Protein AF-A0A251SNS6-F1 (afdb_monomer)

Secondary structure (DSSP, 8-state):
-EE-TTS-EEEE-TTS-EEEEGGGS--SEE-BT-EEETT--EEEESSSS--SEEEEEEEE-SSEEEEEE--SS-EEEEEEE--------S--EEEEETTEEEEESS--STTSPPSEEEE--TTSTTT---EEEEEEE-TTS-EEEEEEEP-SSS--------

Structure (mmCIF, N/CA/C/O backbone):
data_AF-A0A251SNS6-F1
#
_entry.id   AF-A0A251SNS6-F1
#
loop_
_atom_site.group_PDB
_atom_site.id
_atom_site.type_symbol
_atom_site.label_atom_id
_atom_site.label_alt_id
_atom_site.label_comp_id
_atom_site.label_asym_id
_atom_site.label_entity_id
_atom_site.label_seq_id
_atom_site.pdbx_PDB_ins_code
_atom_site.Cartn_x
_atom_site.Cartn_y
_atom_site.Cartn_z
_atom_site.occupancy
_atom_site.B_iso_or_equiv
_atom_site.auth_seq_id
_atom_site.auth_comp_id
_atom_site.auth_asym_id
_atom_site.auth_atom_id
_atom_site.pdbx_PDB_model_num
ATOM 1 N N . MET A 1 1 ? 5.240 -25.430 4.002 1.00 84.56 1 MET A N 1
ATOM 2 C CA . MET A 1 1 ? 4.860 -24.124 4.595 1.00 84.56 1 MET A CA 1
ATOM 3 C C . MET A 1 1 ? 6.127 -23.315 4.830 1.00 84.56 1 MET A C 1
ATOM 5 O O . MET A 1 1 ? 7.095 -23.892 5.309 1.00 84.56 1 MET A O 1
ATOM 9 N N . ASN A 1 2 ? 6.141 -22.031 4.470 1.00 89.88 2 ASN A N 1
ATOM 10 C CA . ASN A 1 2 ? 7.297 -21.140 4.594 1.00 89.88 2 ASN A CA 1
ATOM 11 C C . ASN A 1 2 ? 6.855 -19.749 5.073 1.00 89.88 2 ASN A C 1
ATOM 13 O O . ASN A 1 2 ? 5.868 -19.226 4.562 1.00 89.88 2 ASN A O 1
ATOM 17 N N . LEU A 1 3 ? 7.587 -19.146 6.010 1.00 87.00 3 LEU A N 1
ATOM 18 C CA . LEU A 1 3 ? 7.399 -17.753 6.421 1.00 87.00 3 LEU A CA 1
ATOM 19 C C . LEU A 1 3 ? 8.549 -16.925 5.845 1.00 87.00 3 LEU A C 1
ATOM 21 O O . LEU A 1 3 ? 9.710 -17.169 6.170 1.00 87.00 3 LEU A O 1
ATOM 25 N N . THR A 1 4 ? 8.242 -15.965 4.975 1.00 83.62 4 THR A N 1
ATOM 26 C CA . THR A 1 4 ? 9.264 -15.114 4.359 1.00 83.62 4 THR A CA 1
ATOM 27 C C . THR A 1 4 ? 9.819 -14.103 5.363 1.00 83.62 4 THR A C 1
ATOM 29 O O . THR A 1 4 ? 9.157 -13.724 6.329 1.00 83.62 4 THR A O 1
ATOM 32 N N . ASN A 1 5 ? 11.005 -13.562 5.073 1.00 76.31 5 ASN A N 1
ATOM 33 C CA . ASN A 1 5 ? 11.588 -12.456 5.846 1.00 76.31 5 ASN A CA 1
ATOM 34 C C . ASN A 1 5 ? 10.720 -11.179 5.835 1.00 76.31 5 ASN A C 1
ATOM 36 O O . ASN A 1 5 ? 10.940 -10.282 6.641 1.00 76.31 5 ASN A O 1
ATOM 40 N N . THR A 1 6 ? 9.741 -11.095 4.928 1.00 71.56 6 THR A N 1
ATOM 41 C CA . THR A 1 6 ? 8.760 -10.005 4.835 1.00 71.56 6 THR A CA 1
ATOM 42 C C . THR A 1 6 ? 7.460 -10.281 5.598 1.00 71.56 6 THR A C 1
ATOM 44 O O . THR A 1 6 ? 6.560 -9.447 5.585 1.00 71.56 6 THR A O 1
ATOM 47 N N . GLY A 1 7 ? 7.336 -11.436 6.261 1.00 73.06 7 GLY A N 1
ATOM 48 C CA . GLY A 1 7 ? 6.139 -11.814 7.018 1.00 73.06 7 GLY A CA 1
ATOM 49 C C . GLY A 1 7 ? 5.011 -12.422 6.176 1.00 73.06 7 GLY A C 1
ATOM 50 O O . GLY A 1 7 ? 3.911 -12.613 6.691 1.00 73.06 7 GLY A O 1
ATOM 51 N N . ASN A 1 8 ? 5.262 -12.751 4.904 1.00 80.25 8 ASN A N 1
ATOM 52 C CA . ASN A 1 8 ? 4.314 -13.505 4.086 1.00 80.25 8 ASN A CA 1
ATOM 53 C C . ASN A 1 8 ? 4.364 -14.981 4.486 1.00 80.25 8 ASN A C 1
ATOM 55 O O . ASN A 1 8 ? 5.433 -15.599 4.468 1.00 80.25 8 ASN A O 1
ATOM 59 N N . LEU A 1 9 ? 3.214 -15.554 4.826 1.00 86.06 9 LEU A N 1
ATOM 60 C CA . LEU A 1 9 ? 3.095 -16.974 5.109 1.00 86.06 9 LEU A CA 1
ATOM 61 C C . LEU A 1 9 ? 2.607 -17.687 3.853 1.00 86.06 9 LEU A C 1
ATOM 63 O O . LEU A 1 9 ? 1.498 -17.428 3.403 1.00 86.06 9 LEU A O 1
ATOM 67 N N . VAL A 1 10 ? 3.413 -18.603 3.322 1.00 88.75 10 VAL A N 1
ATOM 68 C CA . VAL A 1 10 ? 3.158 -19.301 2.058 1.00 88.75 10 VAL A CA 1
ATOM 69 C C . VAL A 1 10 ? 2.999 -20.801 2.301 1.00 88.75 10 VAL A C 1
ATOM 71 O O . VAL A 1 10 ? 3.844 -21.450 2.933 1.00 88.75 10 VAL A O 1
ATOM 74 N N . LEU A 1 11 ? 1.910 -21.367 1.793 1.00 90.56 11 LEU A N 1
ATOM 75 C CA . LEU A 1 11 ? 1.645 -22.799 1.791 1.00 90.56 11 LEU A CA 1
ATOM 76 C C . LEU A 1 11 ? 1.911 -23.372 0.399 1.00 90.56 11 LEU A C 1
ATOM 78 O O . LEU A 1 11 ? 1.543 -22.772 -0.611 1.00 90.56 11 LEU A O 1
ATOM 82 N N . PHE A 1 12 ? 2.532 -24.549 0.380 1.00 94.44 12 PHE A N 1
ATOM 83 C CA . PHE A 1 12 ? 2.868 -25.268 -0.840 1.00 94.44 12 PHE A CA 1
ATOM 84 C C . PHE A 1 12 ? 2.186 -26.630 -0.842 1.00 94.44 12 PHE A C 1
ATOM 86 O O . PHE A 1 12 ? 1.983 -27.195 0.237 1.00 94.44 12 PHE A O 1
ATOM 93 N N . ASP A 1 13 ? 1.855 -27.133 -2.026 1.00 91.94 13 ASP A N 1
ATOM 94 C CA . ASP A 1 13 ? 1.494 -28.537 -2.218 1.00 91.94 13 ASP A CA 1
ATOM 95 C C . ASP A 1 13 ? 2.735 -29.447 -2.282 1.00 91.94 13 ASP A C 1
ATOM 97 O O . ASP A 1 13 ? 3.880 -28.999 -2.165 1.00 91.94 13 ASP A O 1
ATOM 101 N N . ASP A 1 14 ? 2.499 -30.741 -2.499 1.00 93.56 14 ASP A N 1
ATOM 102 C CA . ASP A 1 14 ? 3.544 -31.765 -2.611 1.00 93.56 14 ASP A CA 1
ATOM 103 C C . ASP A 1 14 ? 4.450 -31.582 -3.849 1.00 93.56 14 ASP A C 1
ATOM 105 O O . ASP A 1 14 ? 5.491 -32.230 -3.959 1.00 93.56 14 ASP A O 1
ATOM 109 N N . GLN A 1 15 ? 4.080 -30.696 -4.781 1.00 95.25 15 GLN A N 1
ATOM 110 C CA . GLN A 1 15 ? 4.834 -30.354 -5.992 1.00 95.25 15 GLN A CA 1
ATOM 111 C C . GLN A 1 15 ? 5.583 -29.016 -5.852 1.00 95.25 15 GLN A C 1
ATOM 113 O O . GLN A 1 15 ? 6.145 -28.516 -6.829 1.00 95.25 15 GLN A O 1
ATOM 118 N N . ASN A 1 16 ? 5.638 -28.447 -4.640 1.00 89.75 16 ASN A N 1
ATOM 119 C CA . ASN A 1 16 ? 6.195 -27.125 -4.337 1.00 89.75 16 ASN A CA 1
ATOM 120 C C . ASN A 1 16 ? 5.483 -25.963 -5.053 1.00 89.75 16 ASN A C 1
ATOM 122 O O . ASN A 1 16 ? 6.080 -24.901 -5.257 1.00 89.75 16 ASN A O 1
ATOM 126 N N . TRP A 1 17 ? 4.214 -26.114 -5.424 1.00 92.06 17 TRP A N 1
ATOM 127 C CA . TRP A 1 17 ? 3.422 -25.018 -5.977 1.00 92.06 17 TRP A CA 1
ATOM 128 C C . TRP A 1 17 ? 2.744 -24.237 -4.862 1.00 92.06 17 TRP A C 1
ATOM 130 O O . TRP A 1 17 ? 2.256 -24.817 -3.895 1.00 92.06 17 TRP A O 1
ATOM 140 N N . VAL A 1 18 ? 2.714 -22.908 -4.990 1.00 89.75 18 VAL A N 1
ATOM 141 C CA . VAL A 1 18 ? 2.021 -22.042 -4.029 1.00 89.75 18 VAL A CA 1
ATOM 142 C C . VAL A 1 18 ? 0.519 -22.274 -4.152 1.00 89.75 18 VAL A C 1
ATOM 144 O O . VAL A 1 18 ? -0.079 -21.931 -5.168 1.00 89.75 18 VAL A O 1
ATOM 147 N N . VAL A 1 19 ? -0.088 -22.826 -3.103 1.00 92.50 19 VAL A N 1
ATOM 148 C CA . VAL A 1 19 ? -1.541 -23.068 -3.037 1.00 92.50 19 VAL A CA 1
ATOM 149 C C . VAL A 1 19 ? -2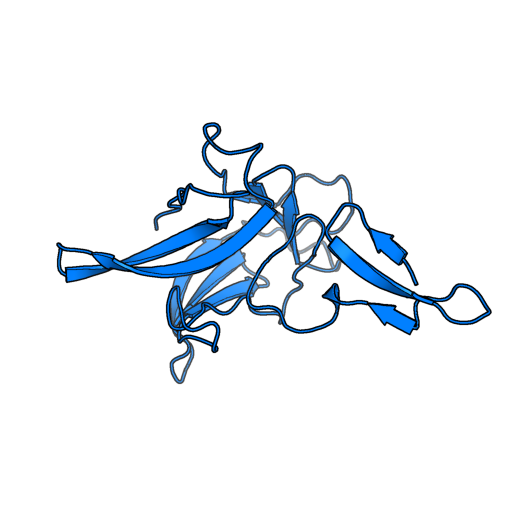.276 -22.023 -2.206 1.00 92.50 19 VAL A C 1
ATOM 151 O O . VAL A 1 19 ? -3.489 -21.871 -2.331 1.00 92.50 19 VAL A O 1
ATOM 154 N N . TRP A 1 20 ? -1.555 -21.302 -1.346 1.00 90.94 20 TRP A N 1
ATOM 155 C CA . TRP A 1 20 ? -2.105 -20.235 -0.519 1.00 90.94 20 TRP A CA 1
ATOM 156 C C . TRP A 1 20 ? -0.984 -19.321 -0.025 1.00 90.94 20 TRP A C 1
ATOM 158 O O . TRP A 1 20 ? 0.105 -19.797 0.305 1.00 90.94 20 TRP A O 1
ATOM 168 N N . GLN A 1 21 ? -1.258 -18.025 0.096 1.00 84.56 21 GLN A N 1
ATOM 169 C CA . GLN A 1 21 ? -0.389 -17.098 0.817 1.00 84.56 21 GLN A CA 1
ATOM 170 C C . GLN A 1 21 ? -1.202 -16.053 1.580 1.00 84.56 21 GLN A C 1
ATOM 172 O O . GLN A 1 21 ? -2.292 -15.666 1.155 1.00 84.56 21 GLN A O 1
ATOM 177 N N . SER A 1 22 ? -0.667 -15.577 2.705 1.00 77.69 22 SER A N 1
ATOM 178 C CA . SER A 1 22 ? -1.369 -14.613 3.559 1.00 77.69 22 SER A CA 1
ATOM 179 C C . SER A 1 22 ? -1.571 -13.257 2.884 1.00 77.69 22 SER A C 1
ATOM 181 O O . SER A 1 22 ? -2.540 -12.567 3.189 1.00 77.69 22 SER A O 1
ATOM 183 N N . PHE A 1 23 ? -0.694 -12.879 1.953 1.00 78.88 23 PHE A N 1
ATOM 184 C CA . PHE A 1 23 ? -0.769 -11.586 1.269 1.00 78.88 23 PHE A CA 1
ATOM 185 C C . PHE A 1 23 ? -1.896 -11.482 0.228 1.00 78.88 23 PHE A C 1
ATOM 187 O O . PHE A 1 23 ? -2.253 -10.357 -0.114 1.00 78.88 23 PHE A O 1
ATOM 194 N N . ASP A 1 24 ? -2.489 -12.602 -0.209 1.00 75.12 24 ASP A N 1
ATOM 195 C CA . ASP A 1 24 ? -3.597 -12.628 -1.186 1.00 75.12 24 ASP A CA 1
ATOM 196 C C . ASP A 1 24 ? -4.971 -12.305 -0.563 1.00 75.12 24 ASP A C 1
ATOM 198 O O . ASP A 1 24 ? -5.990 -12.304 -1.252 1.00 75.12 24 ASP A O 1
ATOM 202 N N . HIS A 1 25 ? -5.020 -12.035 0.745 1.00 68.19 25 HIS A N 1
ATOM 203 C CA . HIS A 1 25 ? -6.249 -11.701 1.468 1.00 68.19 25 HIS A CA 1
ATOM 204 C C . HIS A 1 25 ? -6.288 -10.208 1.818 1.00 68.19 25 HIS A C 1
ATOM 206 O O . HIS A 1 25 ? -5.239 -9.614 2.105 1.00 68.19 25 HIS A O 1
ATOM 212 N N . PRO A 1 26 ? -7.479 -9.573 1.826 1.00 60.16 26 PRO A N 1
ATOM 213 C CA . PRO A 1 26 ? -7.612 -8.161 2.164 1.00 60.16 26 PRO A CA 1
ATOM 214 C C . PRO A 1 26 ? -7.034 -7.910 3.555 1.00 60.16 26 PRO A C 1
ATOM 216 O O . PRO A 1 26 ? -7.366 -8.590 4.523 1.00 60.16 26 PRO A O 1
ATOM 219 N N . THR A 1 27 ? -6.120 -6.950 3.644 1.00 61.72 27 THR A N 1
ATOM 220 C CA . THR A 1 27 ? -5.441 -6.611 4.895 1.00 61.72 27 THR A CA 1
ATOM 221 C C . THR A 1 27 ? -5.548 -5.111 5.096 1.00 61.72 27 THR A C 1
ATOM 223 O O . THR A 1 27 ? -5.318 -4.338 4.169 1.00 61.72 27 THR A O 1
ATOM 226 N N . THR A 1 28 ? -5.871 -4.705 6.318 1.00 64.69 28 THR A N 1
ATOM 227 C CA . THR A 1 28 ? -5.926 -3.307 6.782 1.00 64.69 28 THR A CA 1
ATOM 228 C C . THR A 1 28 ? -4.554 -2.627 6.818 1.00 64.69 28 THR A C 1
ATOM 230 O O . THR A 1 28 ? -4.449 -1.453 7.172 1.00 64.69 28 THR A O 1
ATOM 233 N N . SER A 1 29 ? -3.504 -3.355 6.432 1.00 68.06 29 SER A N 1
ATOM 234 C CA . SER A 1 29 ? -2.115 -2.945 6.565 1.00 68.06 29 SER A CA 1
ATOM 235 C C . SER A 1 29 ? -1.294 -3.289 5.325 1.00 68.06 29 SER A C 1
ATOM 237 O O . SER A 1 29 ? -1.445 -4.362 4.730 1.00 68.06 29 SER A O 1
ATOM 239 N N . LEU A 1 30 ? -0.381 -2.390 4.952 1.00 75.88 30 LEU A N 1
ATOM 240 C CA . LEU A 1 30 ? 0.610 -2.626 3.905 1.00 75.88 30 LEU A CA 1
ATOM 241 C C . LEU A 1 30 ? 1.943 -3.042 4.532 1.00 75.88 30 LEU A C 1
ATOM 243 O O . LEU A 1 30 ? 2.595 -2.247 5.212 1.00 75.88 30 LEU A O 1
ATOM 247 N N . LEU A 1 31 ? 2.347 -4.284 4.274 1.00 77.56 31 LEU A N 1
ATOM 248 C CA . LEU A 1 31 ? 3.618 -4.843 4.731 1.00 77.56 31 LEU A CA 1
ATOM 249 C C . LEU A 1 31 ? 4.714 -4.683 3.661 1.00 77.56 31 LEU A C 1
ATOM 251 O O . LEU A 1 31 ? 4.401 -4.659 2.466 1.00 77.56 31 LEU A O 1
ATOM 255 N N . PRO A 1 32 ? 6.001 -4.610 4.050 1.00 74.50 32 PRO A N 1
ATOM 256 C CA . PRO A 1 32 ? 7.118 -4.612 3.116 1.00 74.50 32 PRO A CA 1
ATOM 257 C C . PRO A 1 32 ? 7.042 -5.786 2.138 1.00 74.50 32 PRO A C 1
ATOM 259 O O . PRO A 1 32 ? 6.810 -6.927 2.529 1.00 74.50 32 PRO A O 1
ATOM 262 N N . GLY A 1 33 ? 7.229 -5.512 0.849 1.00 76.19 33 GLY A N 1
ATOM 263 C CA . GLY A 1 33 ? 7.161 -6.533 -0.202 1.00 76.19 33 GLY A CA 1
ATOM 264 C C . GLY A 1 33 ? 5.749 -7.019 -0.557 1.00 76.19 33 GLY A C 1
ATOM 265 O O . GLY A 1 33 ? 5.612 -7.784 -1.512 1.00 76.19 33 GLY A O 1
ATOM 266 N N . LYS A 1 34 ? 4.698 -6.565 0.143 1.00 81.19 34 LYS A N 1
ATOM 267 C CA . LYS A 1 34 ? 3.320 -6.705 -0.337 1.00 81.19 34 LYS A CA 1
ATOM 268 C C . LYS A 1 34 ? 3.080 -5.674 -1.438 1.00 81.19 34 LYS A C 1
ATOM 270 O O . LYS A 1 34 ? 3.375 -4.494 -1.267 1.00 81.19 34 LYS A O 1
ATOM 275 N N . LYS A 1 35 ? 2.504 -6.120 -2.552 1.00 85.38 35 LYS A N 1
ATOM 276 C CA . LYS A 1 35 ? 1.991 -5.235 -3.601 1.00 85.38 35 LYS A CA 1
ATOM 277 C C . LYS A 1 35 ? 0.486 -5.093 -3.419 1.00 85.38 35 LYS A C 1
ATOM 279 O O . LYS A 1 35 ? -0.184 -6.096 -3.199 1.00 85.38 35 LYS A O 1
ATOM 284 N N . MET A 1 36 ? -0.018 -3.867 -3.502 1.00 85.81 36 MET A N 1
ATOM 285 C CA . MET A 1 36 ? -1.446 -3.589 -3.632 1.00 85.81 36 MET A CA 1
ATOM 286 C C . MET A 1 36 ? -1.727 -3.072 -5.030 1.00 85.81 36 MET A C 1
ATOM 288 O O . MET A 1 36 ? -1.265 -1.992 -5.398 1.00 85.81 36 MET A O 1
ATOM 292 N N . PHE A 1 37 ? -2.451 -3.860 -5.808 1.00 87.31 37 PHE A N 1
ATOM 293 C CA . PHE A 1 37 ? -2.774 -3.588 -7.196 1.00 87.31 37 PHE A CA 1
ATOM 294 C C . PHE A 1 37 ? -4.002 -2.684 -7.332 1.00 87.31 37 PHE A C 1
ATOM 296 O O . PHE A 1 37 ? -4.775 -2.479 -6.396 1.00 87.31 37 PHE A O 1
ATOM 303 N N . ILE A 1 38 ? -4.200 -2.144 -8.534 1.00 86.31 38 ILE A N 1
ATOM 304 C CA . ILE A 1 38 ? -5.432 -1.427 -8.874 1.00 86.31 38 ILE A CA 1
ATOM 305 C C . ILE A 1 38 ? -6.676 -2.274 -8.547 1.00 86.31 38 ILE A C 1
ATOM 307 O O . ILE A 1 38 ? -6.744 -3.457 -8.877 1.00 86.31 38 ILE A O 1
ATOM 311 N N . GLY A 1 39 ? -7.665 -1.652 -7.901 1.00 84.00 39 GLY A N 1
ATOM 312 C CA . GLY A 1 39 ? -8.880 -2.319 -7.417 1.00 84.00 39 GLY A CA 1
ATOM 313 C C . GLY A 1 39 ? -8.792 -2.809 -5.969 1.00 84.00 39 GLY A C 1
ATOM 314 O O . GLY A 1 39 ? -9.831 -3.030 -5.348 1.00 84.00 39 GLY A O 1
ATOM 315 N N . GLU A 1 40 ? -7.589 -2.908 -5.402 1.00 86.62 40 GLU A N 1
ATOM 316 C CA . GLU A 1 40 ? -7.397 -3.166 -3.977 1.00 86.62 40 GLU A CA 1
ATOM 317 C C . GLU A 1 40 ? -7.399 -1.856 -3.181 1.00 86.62 40 GLU A C 1
ATOM 319 O O . GLU A 1 40 ? -6.924 -0.813 -3.641 1.00 86.62 40 GLU A O 1
ATOM 324 N N . LYS A 1 41 ? -7.943 -1.919 -1.963 1.00 84.62 41 LYS A N 1
ATOM 325 C CA . LYS A 1 41 ? -8.056 -0.780 -1.052 1.00 84.62 41 LYS A CA 1
ATOM 326 C C . LYS A 1 41 ? -7.381 -1.099 0.269 1.00 84.62 41 LYS A C 1
ATOM 328 O O . LYS A 1 41 ? -7.748 -2.066 0.935 1.00 84.62 41 LYS A O 1
ATOM 333 N N . LEU A 1 42 ? -6.479 -0.225 0.695 1.00 82.88 42 LEU A N 1
ATOM 334 C CA . LEU A 1 42 ? -6.019 -0.189 2.074 1.00 82.88 42 LEU A CA 1
ATOM 335 C C . LEU A 1 42 ? -7.047 0.581 2.897 1.00 82.88 42 LEU A C 1
ATOM 337 O O . LEU A 1 42 ? -7.086 1.810 2.833 1.00 82.88 42 LEU A O 1
ATOM 341 N N . LYS A 1 43 ? -7.901 -0.127 3.634 1.00 80.94 43 LYS A N 1
ATOM 342 C CA . LYS A 1 43 ? -8.879 0.510 4.519 1.00 80.94 43 LYS A CA 1
ATOM 343 C C . LYS A 1 43 ? -8.259 0.858 5.862 1.00 80.94 43 LYS A C 1
ATOM 345 O O . LYS A 1 43 ? -7.466 0.091 6.404 1.00 80.94 43 LYS A O 1
ATOM 350 N N . SER A 1 44 ? -8.648 2.010 6.398 1.00 72.75 44 SER A N 1
ATOM 351 C CA . SER A 1 44 ? -8.286 2.389 7.759 1.00 72.75 44 SER A CA 1
ATOM 352 C C . SER A 1 44 ? -8.959 1.469 8.772 1.00 72.75 44 SER A C 1
ATOM 354 O O . SER A 1 44 ? -10.006 0.889 8.485 1.00 72.75 44 SER A O 1
ATOM 356 N N . SER A 1 45 ? -8.418 1.404 9.985 1.00 70.81 45 SER A N 1
ATOM 357 C CA . SER A 1 45 ? -9.164 0.879 11.128 1.00 70.81 45 SER A CA 1
ATOM 358 C C . SER A 1 45 ? -10.142 1.934 11.673 1.00 70.81 45 SER A C 1
ATOM 360 O O . SER A 1 45 ? -10.017 3.128 11.367 1.00 70.81 45 SER A O 1
ATOM 362 N N . ILE A 1 46 ? -11.131 1.525 12.476 1.00 68.31 46 ILE A N 1
ATOM 363 C CA . ILE A 1 46 ? -12.013 2.464 13.196 1.00 68.31 46 ILE A CA 1
ATOM 364 C C . ILE A 1 46 ? -11.213 3.242 14.249 1.00 68.31 46 ILE A C 1
ATOM 366 O O . ILE A 1 46 ? -11.430 4.440 14.438 1.00 68.31 46 ILE A O 1
ATOM 370 N N . SER A 1 47 ? -10.298 2.574 14.958 1.00 63.72 47 SER A N 1
ATOM 371 C CA . SER A 1 47 ? -9.441 3.208 15.965 1.00 63.72 47 SER A CA 1
ATOM 372 C C . SER A 1 47 ? -8.146 2.421 16.206 1.00 63.72 47 SER A C 1
ATOM 374 O O . SER A 1 47 ? -7.913 1.373 15.611 1.00 63.72 47 SER A O 1
ATOM 376 N N . LEU A 1 48 ? -7.293 2.915 17.114 1.00 55.84 48 LEU A N 1
ATOM 377 C CA . LEU A 1 48 ? -6.075 2.216 17.557 1.00 55.84 48 LEU A CA 1
ATOM 378 C C . LEU A 1 48 ? -6.339 0.896 18.293 1.00 55.84 48 LEU A C 1
ATOM 380 O O . LEU A 1 48 ? -5.428 0.085 18.422 1.00 55.84 48 LEU A O 1
ATOM 384 N N . THR A 1 49 ? -7.540 0.727 18.837 1.00 62.75 49 THR A N 1
ATOM 385 C CA . THR A 1 49 ? -7.943 -0.447 19.622 1.00 62.75 49 THR A CA 1
ATOM 386 C C . THR A 1 49 ? -9.049 -1.246 18.941 1.00 62.75 49 THR A C 1
ATOM 388 O O . THR A 1 49 ? -9.495 -2.252 19.487 1.00 62.75 49 THR A O 1
ATOM 391 N N . ASN A 1 50 ? -9.512 -0.792 17.774 1.00 67.81 50 ASN A N 1
ATOM 392 C CA . ASN A 1 50 ? -10.557 -1.433 16.997 1.00 67.81 50 ASN A CA 1
ATOM 393 C C . ASN A 1 50 ? -10.113 -1.544 15.536 1.00 67.81 50 ASN A C 1
ATOM 395 O O . ASN A 1 50 ? -10.243 -0.586 14.770 1.00 67.81 50 ASN A O 1
ATOM 399 N N . ASP A 1 51 ? -9.640 -2.738 15.180 1.00 67.75 51 ASP A N 1
ATOM 400 C CA . ASP A 1 51 ? -9.120 -3.093 13.856 1.00 67.75 51 ASP A CA 1
ATOM 401 C C . ASP A 1 51 ? -10.224 -3.390 12.817 1.00 67.75 51 ASP A C 1
ATOM 403 O O . ASP A 1 51 ? -9.934 -3.848 11.714 1.00 67.75 51 ASP A O 1
ATOM 407 N N . GLN A 1 52 ? -11.501 -3.138 13.132 1.00 77.25 52 GLN A N 1
ATOM 408 C CA . GLN A 1 52 ? -12.576 -3.192 12.136 1.00 77.25 52 GLN A CA 1
ATOM 409 C C . GLN A 1 52 ? -12.396 -2.124 11.050 1.00 77.25 52 GLN A C 1
ATOM 411 O O . GLN A 1 52 ? -11.789 -1.079 11.287 1.00 77.25 52 GLN A O 1
ATOM 416 N N . GLU A 1 53 ? -12.973 -2.373 9.870 1.00 79.31 53 GLU A N 1
ATOM 417 C CA . GLU A 1 53 ? -12.903 -1.458 8.728 1.00 79.31 53 GLU A CA 1
ATOM 418 C C . GLU A 1 53 ? -13.519 -0.087 9.047 1.00 79.31 53 GLU A C 1
ATOM 420 O O . GLU A 1 53 ? -14.684 0.032 9.429 1.00 79.31 53 GLU A O 1
ATOM 425 N N . GLY A 1 54 ? -12.722 0.959 8.861 1.00 76.50 54 GLY A N 1
ATOM 426 C CA . GLY A 1 54 ? -13.120 2.351 8.979 1.00 76.50 54 GLY A CA 1
ATOM 427 C C . GLY A 1 54 ? -13.646 2.942 7.669 1.00 76.50 54 GLY A C 1
ATOM 428 O O . GLY A 1 54 ? -13.755 2.286 6.635 1.00 76.50 54 GLY A O 1
ATOM 429 N N . MET A 1 55 ? -13.962 4.236 7.724 1.00 77.19 55 MET A N 1
ATOM 430 C CA . MET A 1 55 ? -14.598 4.985 6.633 1.00 77.19 55 MET A CA 1
ATOM 431 C C . MET A 1 55 ? -13.610 5.548 5.604 1.00 77.19 55 MET A C 1
ATOM 433 O O . MET A 1 55 ? -14.027 6.299 4.729 1.00 77.19 55 MET A O 1
ATOM 437 N N . TYR A 1 56 ? -12.316 5.248 5.711 1.00 78.44 56 TYR A N 1
ATOM 438 C CA . TYR A 1 56 ? -11.292 5.808 4.831 1.00 78.44 56 TYR A CA 1
ATOM 439 C C . TYR A 1 56 ? -10.539 4.705 4.107 1.00 78.44 56 TYR A C 1
ATOM 441 O O . TYR A 1 56 ? -10.320 3.622 4.656 1.00 78.44 56 TYR A O 1
ATOM 449 N N . SER A 1 57 ? -10.107 4.990 2.884 1.00 83.62 57 SER A N 1
ATO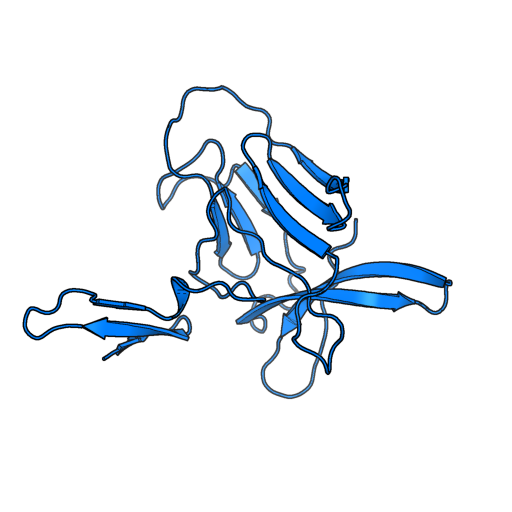M 450 C CA . SER A 1 57 ? -9.291 4.063 2.112 1.00 83.62 57 SER A CA 1
ATOM 451 C C . SER A 1 57 ? -8.225 4.764 1.283 1.00 83.62 57 SER A C 1
ATOM 453 O O . SER A 1 57 ? -8.377 5.919 0.889 1.00 83.62 57 SER A O 1
ATOM 455 N N . LEU A 1 58 ? -7.143 4.041 1.013 1.00 84.12 58 LEU A N 1
ATOM 456 C CA . LEU A 1 58 ? -6.093 4.422 0.078 1.00 84.12 58 LEU A CA 1
ATOM 457 C C . LEU A 1 58 ? -6.043 3.386 -1.049 1.00 84.12 58 LEU A C 1
ATOM 459 O O . LEU A 1 58 ? -5.986 2.184 -0.781 1.00 84.12 58 LEU A O 1
ATOM 463 N N . GLN A 1 59 ? -6.057 3.839 -2.300 1.00 87.00 59 GLN A N 1
ATOM 464 C CA . GLN A 1 59 ? -6.007 2.959 -3.468 1.00 87.00 59 GLN A CA 1
ATOM 465 C C . GLN A 1 59 ? -5.197 3.562 -4.612 1.00 87.00 59 GLN A C 1
ATOM 467 O O . GLN A 1 59 ? -5.205 4.775 -4.838 1.00 87.00 59 GLN A O 1
ATOM 472 N N . VAL A 1 60 ? -4.538 2.691 -5.373 1.00 88.31 60 VAL A N 1
ATOM 473 C CA . VAL A 1 60 ? -3.945 3.054 -6.662 1.00 88.31 60 VAL A CA 1
ATOM 474 C C . VAL A 1 60 ? -5.027 3.026 -7.733 1.00 88.31 60 VAL A C 1
ATOM 476 O O . VAL A 1 60 ? -5.856 2.117 -7.782 1.00 88.31 60 VAL A O 1
ATOM 479 N N . THR A 1 61 ? -5.007 4.029 -8.599 1.00 87.62 61 THR A N 1
ATOM 480 C CA . THR A 1 61 ? -5.896 4.176 -9.754 1.00 87.62 61 THR A CA 1
ATOM 481 C C . THR A 1 61 ? -5.073 4.288 -11.036 1.00 87.62 61 THR A C 1
ATOM 483 O O . THR A 1 61 ? -3.845 4.279 -11.016 1.00 87.62 61 THR A O 1
ATOM 486 N N . ASP A 1 62 ? -5.753 4.414 -12.168 1.00 83.38 62 ASP A N 1
ATOM 487 C CA . ASP A 1 62 ? -5.147 4.716 -13.465 1.00 83.38 62 ASP A CA 1
ATOM 488 C C . ASP A 1 62 ? -4.529 6.122 -13.549 1.00 83.38 62 ASP A C 1
ATOM 490 O O . ASP A 1 62 ? -3.679 6.361 -14.402 1.00 83.38 62 ASP A O 1
ATOM 494 N N . LYS A 1 63 ? -4.944 7.047 -12.677 1.00 84.44 63 LYS A N 1
ATOM 495 C CA . LYS A 1 63 ? -4.478 8.443 -12.671 1.00 84.44 63 LYS A CA 1
ATOM 496 C C . LYS A 1 63 ? -3.413 8.736 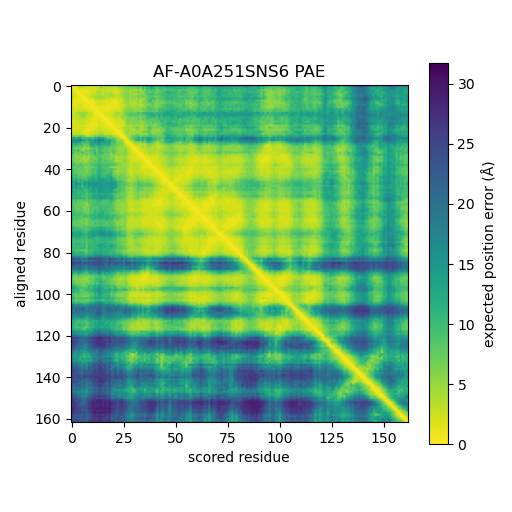-11.622 1.00 84.44 63 LYS A C 1
ATOM 498 O O . LYS A 1 63 ? -2.779 9.787 -11.680 1.00 84.44 63 LYS A O 1
ATOM 503 N N . GLY A 1 64 ? -3.280 7.882 -10.614 1.00 86.12 64 GLY A N 1
ATOM 504 C CA . GLY A 1 64 ? -2.530 8.231 -9.416 1.00 86.12 64 GLY A CA 1
ATOM 505 C C . GLY A 1 64 ? -2.888 7.404 -8.192 1.00 86.1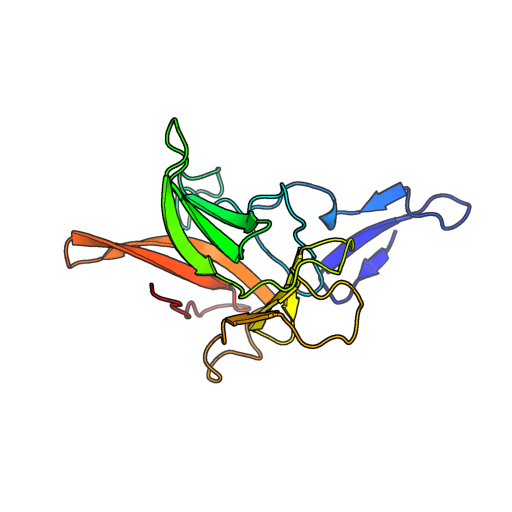2 64 GLY A C 1
ATOM 506 O O . GLY A 1 64 ? -3.719 6.494 -8.247 1.00 86.12 64 GLY A O 1
ATOM 507 N N . LEU A 1 65 ? -2.302 7.781 -7.062 1.00 86.12 65 LEU A N 1
ATOM 508 C CA . LEU A 1 65 ? -2.685 7.297 -5.741 1.00 86.12 65 LEU A CA 1
ATOM 509 C C . LEU A 1 65 ? -3.783 8.203 -5.174 1.00 86.12 65 LEU A C 1
ATOM 511 O O . LEU A 1 65 ? -3.643 9.424 -5.192 1.00 86.12 65 LEU A O 1
ATOM 515 N N . PHE A 1 66 ? -4.870 7.628 -4.669 1.00 86.31 66 PHE A N 1
ATOM 516 C CA . PHE A 1 66 ? -6.017 8.382 -4.164 1.00 86.31 66 PHE A CA 1
ATOM 517 C C . PHE A 1 66 ? -6.415 7.920 -2.771 1.00 86.31 66 PHE A C 1
ATOM 519 O O . PHE A 1 66 ? -6.458 6.721 -2.488 1.00 86.31 66 PHE A O 1
ATOM 526 N N . ALA A 1 67 ? -6.778 8.890 -1.938 1.00 83.94 67 ALA A N 1
ATOM 527 C CA . ALA A 1 67 ? -7.383 8.668 -0.639 1.00 83.94 67 ALA A CA 1
ATOM 528 C C . ALA A 1 67 ? -8.868 9.056 -0.677 1.00 83.94 67 ALA A C 1
ATOM 530 O O . ALA A 1 67 ? -9.223 10.146 -1.142 1.00 83.94 67 ALA A O 1
ATOM 531 N N . TYR A 1 68 ? -9.728 8.164 -0.187 1.00 83.12 68 TYR A N 1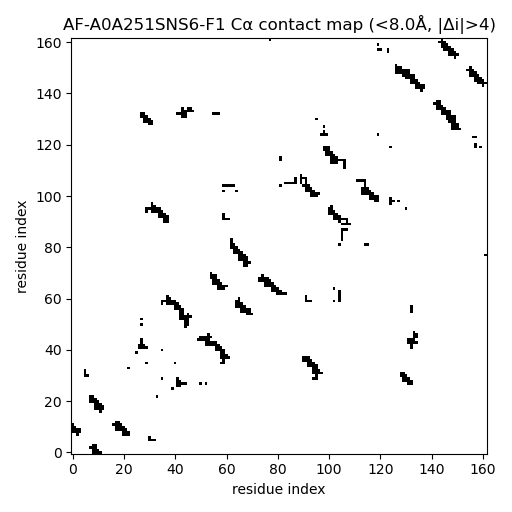
ATOM 532 C CA . TYR A 1 68 ? -11.182 8.308 -0.208 1.00 83.12 68 TYR A CA 1
ATOM 533 C C . TYR A 1 68 ? -11.789 8.282 1.186 1.00 83.12 68 TYR A C 1
ATOM 535 O O . TYR A 1 68 ? -11.310 7.591 2.083 1.00 83.12 68 TYR A O 1
ATOM 543 N N . VAL A 1 69 ? -12.914 8.981 1.312 1.00 83.38 69 VAL A N 1
ATOM 544 C CA . VAL A 1 69 ? -13.963 8.673 2.280 1.00 83.38 69 VAL A CA 1
ATOM 545 C C . VAL A 1 69 ? -14.932 7.696 1.610 1.00 83.38 69 VAL A C 1
ATOM 547 O O . VAL A 1 69 ? -15.462 7.986 0.535 1.00 83.38 69 VAL A O 1
ATOM 550 N N . GLU A 1 70 ? -15.187 6.552 2.241 1.00 85.81 70 GLU A N 1
ATOM 551 C CA . GLU A 1 70 ? -16.135 5.508 1.822 1.00 85.81 70 GLU A CA 1
ATOM 552 C C . GLU A 1 70 ? -17.594 5.939 2.082 1.00 85.81 70 GLU A C 1
ATOM 554 O O . GLU A 1 70 ? -18.373 5.263 2.752 1.00 85.81 70 GLU A O 1
ATOM 559 N N . SER A 1 71 ? -17.964 7.114 1.569 1.00 86.31 71 SER A N 1
ATOM 560 C CA . SER A 1 71 ? -19.353 7.551 1.442 1.00 86.31 71 SER A CA 1
ATOM 561 C C . SER A 1 71 ? -20.016 6.914 0.216 1.00 86.31 71 SER A C 1
ATOM 563 O O . SER A 1 71 ? -19.383 6.187 -0.547 1.00 86.31 71 SER A O 1
ATOM 565 N N . ASN A 1 72 ? -21.296 7.206 -0.006 1.00 86.50 72 ASN A N 1
ATOM 566 C CA . ASN A 1 72 ? -21.998 6.801 -1.220 1.00 86.50 72 ASN A CA 1
ATOM 567 C C . ASN A 1 72 ? -22.420 8.044 -2.032 1.00 86.50 72 ASN A C 1
ATOM 569 O O . ASN A 1 72 ? -23.394 8.693 -1.640 1.00 86.50 72 ASN A O 1
ATOM 573 N N . PRO A 1 73 ? -21.708 8.403 -3.122 1.00 90.25 73 PRO A N 1
ATOM 574 C CA . PRO A 1 73 ? -20.540 7.714 -3.695 1.00 90.25 73 PRO A CA 1
ATOM 575 C C . PRO A 1 73 ? -19.238 7.973 -2.906 1.00 90.25 73 PRO A C 1
ATOM 577 O O . PRO A 1 73 ? -19.193 8.930 -2.125 1.00 90.25 73 PRO A O 1
ATOM 580 N N . PRO A 1 74 ? -18.172 7.166 -3.094 1.00 87.88 74 PRO A N 1
ATOM 581 C CA . PRO A 1 74 ? -16.876 7.420 -2.468 1.00 87.88 74 PRO A CA 1
ATOM 582 C C . PRO A 1 74 ? -16.308 8.775 -2.895 1.00 87.88 74 PRO A C 1
ATOM 584 O O . PRO A 1 74 ? -16.281 9.098 -4.083 1.00 87.88 74 PRO A O 1
ATOM 587 N N . GLN A 1 75 ? -15.841 9.564 -1.931 1.00 86.06 75 GLN A N 1
ATOM 588 C CA . GLN A 1 75 ? -15.344 10.919 -2.169 1.00 86.06 75 GLN A CA 1
ATOM 589 C C . GLN A 1 75 ? -13.832 10.969 -1.989 1.00 86.06 75 GLN A C 1
ATOM 591 O O . GLN A 1 75 ? -13.327 10.731 -0.892 1.00 86.06 75 GLN A O 1
ATOM 596 N N . ALA A 1 76 ? -13.111 11.275 -3.069 1.00 85.56 76 ALA A N 1
ATOM 597 C CA . ALA A 1 76 ? -11.676 11.511 -2.997 1.00 85.56 76 ALA A CA 1
ATOM 598 C C . ALA A 1 76 ? -11.412 12.829 -2.262 1.00 85.56 76 ALA A C 1
ATOM 600 O O . ALA A 1 76 ? -12.002 13.852 -2.606 1.00 85.56 76 ALA A O 1
ATOM 601 N N . TYR A 1 77 ? -10.516 12.805 -1.280 1.00 75.19 77 TYR A N 1
ATOM 602 C CA . TYR A 1 77 ? -10.142 13.999 -0.517 1.00 75.19 77 TYR A CA 1
ATOM 603 C C . TYR A 1 77 ? -8.652 14.347 -0.635 1.00 75.19 77 TYR A C 1
ATOM 605 O O . TYR A 1 77 ? -8.287 15.496 -0.406 1.00 75.19 77 TYR A O 1
ATOM 613 N N . CYS A 1 78 ? -7.793 13.394 -1.018 1.00 78.44 78 CYS A N 1
ATOM 614 C CA . CYS A 1 78 ? -6.416 13.669 -1.435 1.00 78.44 78 CYS A CA 1
ATOM 615 C C . CYS A 1 78 ? -6.023 12.771 -2.617 1.00 78.44 78 CYS A C 1
ATOM 617 O O . CYS A 1 78 ? -6.519 11.647 -2.751 1.00 78.44 78 CYS A O 1
ATOM 619 N N . SER A 1 79 ? -5.137 13.267 -3.480 1.00 83.31 79 SER A N 1
ATOM 620 C CA . SER A 1 79 ? -4.643 12.523 -4.637 1.00 83.31 79 SER A CA 1
ATOM 621 C C . SER A 1 79 ? -3.228 12.934 -5.019 1.00 83.31 79 SER A C 1
ATOM 623 O O . SER A 1 79 ? -2.926 14.127 -5.076 1.00 83.31 79 SER A O 1
ATOM 625 N N . TRP A 1 80 ? -2.412 11.953 -5.389 1.00 85.06 80 TRP A N 1
ATOM 626 C CA . TRP A 1 80 ? -1.122 12.136 -6.043 1.00 85.06 80 TRP A CA 1
ATOM 627 C C . TRP A 1 80 ? -1.261 11.684 -7.487 1.00 85.06 80 TRP A C 1
ATOM 629 O O . TRP A 1 80 ? -1.312 10.487 -7.767 1.00 85.06 80 TRP A O 1
ATOM 639 N N . LEU A 1 81 ? -1.390 12.653 -8.389 1.00 84.81 81 LEU A N 1
ATOM 640 C CA . LEU A 1 81 ? -1.554 12.398 -9.815 1.00 84.81 81 LEU A CA 1
ATOM 641 C C . LEU A 1 81 ? -0.201 12.117 -10.465 1.00 84.81 81 LEU A C 1
ATOM 643 O O . LEU A 1 81 ? 0.793 12.765 -10.140 1.00 84.81 81 LEU A O 1
ATOM 647 N N . VAL A 1 82 ? -0.192 11.194 -11.421 1.00 80.62 82 VAL A N 1
ATOM 648 C CA . VAL A 1 82 ? 0.963 10.918 -12.280 1.00 80.62 82 VAL A CA 1
ATOM 649 C C . VAL A 1 82 ? 0.693 11.493 -13.664 1.00 80.62 82 VAL A C 1
ATOM 651 O O . VAL A 1 82 ? -0.420 11.395 -14.186 1.00 80.62 82 VAL A O 1
ATOM 654 N N . ASN A 1 83 ? 1.703 12.138 -14.251 1.00 73.56 83 ASN A N 1
ATOM 655 C CA . ASN A 1 83 ? 1.609 12.657 -15.610 1.00 73.56 83 ASN A CA 1
ATOM 656 C C . ASN A 1 83 ? 1.825 11.515 -16.609 1.00 73.56 83 ASN A C 1
ATOM 658 O O . ASN A 1 83 ? 2.935 11.004 -16.726 1.00 73.56 83 ASN A O 1
ATOM 662 N N . ARG A 1 84 ? 0.753 11.127 -17.300 1.00 66.75 84 ARG A N 1
ATOM 663 C CA . ARG A 1 84 ? 0.677 9.870 -18.040 1.00 66.75 84 ARG A CA 1
ATOM 664 C C . ARG A 1 84 ? 0.988 10.028 -19.525 1.00 66.75 84 ARG A C 1
ATOM 666 O O . ARG A 1 84 ? 0.296 10.766 -20.222 1.00 66.75 84 ARG A O 1
ATOM 673 N N . ASN A 1 85 ? 1.923 9.218 -20.023 1.00 64.88 85 ASN A N 1
ATOM 674 C CA . ASN A 1 85 ? 2.103 8.947 -21.454 1.00 64.88 85 ASN A CA 1
ATOM 675 C C . ASN A 1 85 ? 1.720 7.486 -21.724 1.00 64.88 85 ASN A C 1
ATOM 677 O O . ASN A 1 85 ? 2.540 6.578 -21.621 1.00 64.88 85 ASN A O 1
ATOM 681 N N . ASP A 1 86 ? 0.435 7.299 -22.022 1.00 61.03 86 ASP A N 1
ATOM 682 C CA . ASP A 1 86 ? -0.386 6.078 -22.048 1.00 61.03 86 ASP A CA 1
ATOM 683 C C . ASP A 1 86 ? 0.150 4.916 -22.929 1.00 61.03 86 ASP A C 1
ATOM 685 O O . ASP A 1 86 ? -0.465 4.504 -23.910 1.00 61.03 86 ASP A O 1
ATOM 689 N N . THR A 1 87 ? 1.336 4.393 -22.616 1.00 61.16 87 THR A N 1
ATOM 690 C CA . THR A 1 87 ? 2.044 3.407 -23.453 1.00 61.16 87 THR A CA 1
ATOM 691 C C . THR A 1 87 ? 2.184 2.041 -22.791 1.00 61.16 87 THR A C 1
ATOM 693 O O . THR A 1 87 ? 2.326 1.043 -23.500 1.00 61.16 87 THR A O 1
ATOM 696 N N . ASN A 1 88 ? 2.061 1.956 -21.461 1.00 62.56 88 ASN A N 1
ATOM 697 C CA . ASN A 1 88 ? 2.303 0.720 -20.724 1.00 62.56 88 ASN A CA 1
ATOM 698 C C . ASN A 1 88 ? 1.012 0.042 -20.231 1.00 62.56 88 ASN A C 1
ATOM 700 O O . ASN A 1 88 ? 0.124 0.669 -19.643 1.00 62.56 88 ASN A O 1
ATOM 704 N N . LYS A 1 89 ? 0.906 -1.269 -20.483 1.00 63.81 89 LYS A N 1
ATOM 705 C CA . LYS A 1 89 ? -0.261 -2.116 -20.149 1.00 63.81 89 LYS A CA 1
ATOM 706 C C . LYS A 1 89 ? -0.037 -3.009 -18.924 1.00 63.81 89 LYS A C 1
ATOM 708 O O . LYS A 1 89 ? -0.842 -3.903 -18.667 1.00 63.81 89 LYS A O 1
ATOM 713 N N . GLY A 1 90 ? 1.069 -2.820 -18.212 1.00 72.38 90 GLY A N 1
ATOM 714 C CA . GLY A 1 90 ? 1.431 -3.668 -17.087 1.00 72.38 90 GLY A CA 1
ATOM 715 C C . GLY A 1 90 ? 0.546 -3.493 -15.851 1.00 72.38 90 GLY A C 1
ATOM 716 O O . GLY A 1 90 ? -0.363 -2.659 -15.796 1.00 72.38 90 GLY A O 1
ATOM 717 N N . ARG A 1 91 ? 0.799 -4.332 -14.841 1.00 77.88 91 ARG A N 1
ATOM 718 C CA . ARG A 1 91 ? 0.054 -4.308 -13.577 1.00 77.88 91 ARG A CA 1
ATOM 719 C C . ARG A 1 91 ? 0.499 -3.122 -12.730 1.00 77.88 91 ARG A C 1
ATOM 721 O O . ARG A 1 91 ? 1.659 -3.050 -12.348 1.00 77.88 91 ARG A O 1
ATOM 728 N N . ARG A 1 92 ? -0.457 -2.257 -12.394 1.00 84.69 92 ARG A N 1
ATOM 729 C CA . ARG A 1 92 ? -0.252 -1.069 -11.558 1.00 84.69 92 ARG A CA 1
ATOM 730 C C . ARG A 1 92 ? -0.399 -1.423 -10.095 1.00 84.69 92 ARG A C 1
ATOM 732 O O . ARG A 1 92 ? -1.362 -2.112 -9.747 1.00 84.69 92 ARG A O 1
ATOM 739 N N . TYR A 1 93 ? 0.514 -0.954 -9.258 1.00 87.19 93 TYR A N 1
ATOM 740 C CA . TYR A 1 93 ? 0.491 -1.250 -7.831 1.00 87.19 93 TYR A CA 1
ATOM 741 C C . TYR A 1 93 ? 1.202 -0.196 -6.989 1.00 87.19 93 TYR A C 1
ATOM 743 O O . TYR A 1 93 ? 2.030 0.565 -7.480 1.00 87.19 93 TYR A O 1
ATOM 751 N N . MET A 1 94 ? 0.914 -0.201 -5.690 1.00 86.88 94 MET A N 1
ATOM 752 C CA . MET A 1 94 ? 1.752 0.422 -4.668 1.00 86.88 94 MET A CA 1
ATOM 753 C C . MET A 1 94 ? 2.416 -0.641 -3.803 1.00 86.88 94 MET A C 1
ATOM 755 O O . MET A 1 94 ? 1.876 -1.732 -3.613 1.00 86.88 94 MET A O 1
ATOM 759 N N . SER A 1 95 ? 3.592 -0.324 -3.281 1.00 85.50 95 SER A N 1
ATOM 760 C CA . SER A 1 95 ? 4.351 -1.195 -2.393 1.00 85.50 95 SER A CA 1
ATOM 761 C C . SER A 1 95 ? 5.108 -0.367 -1.367 1.00 85.50 95 SER A C 1
ATOM 763 O O . SER A 1 95 ? 5.543 0.751 -1.638 1.00 85.50 95 SER A O 1
ATOM 765 N N . LEU A 1 96 ? 5.301 -0.948 -0.186 1.00 79.75 96 LEU A N 1
ATOM 766 C CA . LEU A 1 96 ? 6.220 -0.414 0.807 1.00 79.75 96 LEU A CA 1
ATOM 767 C C . LEU A 1 96 ? 7.618 -0.973 0.531 1.00 79.75 96 LEU A C 1
ATOM 769 O O . LEU A 1 96 ? 7.842 -2.180 0.672 1.00 79.75 96 LEU A O 1
ATOM 773 N N . LEU A 1 97 ? 8.540 -0.107 0.116 1.00 77.38 97 LEU A N 1
ATOM 774 C CA . LEU A 1 97 ? 9.910 -0.463 -0.251 1.00 77.38 97 LEU A CA 1
ATOM 775 C C . LEU A 1 97 ? 10.890 0.414 0.527 1.00 77.38 97 LEU A C 1
ATOM 777 O O . LEU A 1 97 ? 10.775 1.632 0.524 1.00 77.38 97 LEU A O 1
ATOM 781 N N . ASN A 1 98 ? 11.824 -0.213 1.250 1.00 72.44 98 ASN A N 1
ATOM 782 C CA . ASN A 1 98 ? 12.896 0.460 2.000 1.00 72.44 98 ASN A CA 1
ATOM 783 C C . ASN A 1 98 ? 12.430 1.648 2.865 1.00 72.44 98 ASN A C 1
ATOM 785 O O . ASN A 1 98 ? 13.111 2.666 2.975 1.00 72.44 98 ASN A O 1
ATOM 789 N N . GLY A 1 99 ? 11.250 1.512 3.477 1.00 68.00 99 GLY A N 1
ATOM 790 C CA . GLY A 1 99 ? 10.664 2.566 4.293 1.00 68.00 99 GLY A CA 1
ATOM 791 C C . GLY A 1 99 ? 10.196 3.767 3.477 1.00 68.00 99 GLY A C 1
ATOM 792 O O . GLY A 1 99 ? 10.297 4.871 3.975 1.00 68.00 99 GLY A O 1
ATOM 793 N N . SER A 1 100 ? 9.719 3.585 2.248 1.00 75.25 100 SER A N 1
ATOM 794 C CA . SER A 1 100 ? 8.974 4.575 1.462 1.00 75.25 100 SER A CA 1
ATOM 795 C C . SER A 1 100 ? 7.754 3.915 0.822 1.00 75.25 100 SER A C 1
ATOM 797 O O . SER A 1 100 ? 7.779 2.726 0.492 1.00 75.25 100 SER A O 1
ATOM 799 N N . LEU A 1 101 ? 6.667 4.674 0.677 1.00 79.94 101 LEU A N 1
ATOM 800 C CA . LEU A 1 101 ? 5.505 4.216 -0.079 1.00 79.94 101 LEU A CA 1
ATOM 801 C C . LEU A 1 101 ? 5.709 4.599 -1.544 1.00 79.94 101 LEU A C 1
ATOM 803 O O . LEU A 1 101 ? 5.703 5.779 -1.889 1.00 79.94 101 LEU A O 1
ATOM 807 N N . GLU A 1 102 ? 5.895 3.594 -2.387 1.00 85.38 102 GLU A N 1
ATOM 808 C CA . GLU A 1 102 ? 6.176 3.756 -3.811 1.00 85.38 102 GLU A CA 1
ATOM 809 C C . GLU A 1 102 ? 4.992 3.247 -4.629 1.00 85.38 102 GLU A C 1
ATOM 811 O O . GLU A 1 102 ? 4.377 2.234 -4.278 1.00 85.38 102 GLU A O 1
ATOM 816 N N . PHE A 1 103 ? 4.663 3.935 -5.720 1.00 85.75 103 PHE A N 1
ATOM 817 C CA . PHE A 1 103 ? 3.610 3.510 -6.638 1.00 85.75 103 PHE A CA 1
ATOM 818 C C . PHE A 1 103 ? 4.084 3.508 -8.091 1.00 85.75 103 PHE A C 1
ATOM 820 O O . PHE A 1 103 ? 4.799 4.403 -8.538 1.00 85.75 103 PHE A O 1
ATOM 827 N N . PHE A 1 104 ? 3.660 2.465 -8.801 1.00 85.31 104 PHE A N 1
ATOM 828 C CA . PHE A 1 104 ? 4.043 2.095 -10.159 1.00 85.31 104 PHE A CA 1
ATOM 829 C C . PHE A 1 104 ? 2.752 2.011 -10.982 1.00 85.31 104 PHE A C 1
ATOM 831 O O . PHE A 1 104 ? 1.919 1.123 -10.778 1.00 85.31 104 PHE A O 1
ATOM 838 N N . ILE A 1 105 ? 2.528 3.012 -11.822 1.00 79.50 105 ILE A N 1
ATOM 839 C CA . ILE A 1 105 ? 1.304 3.273 -12.587 1.00 79.50 105 ILE A CA 1
ATOM 840 C C . ILE A 1 105 ? 1.596 3.217 -14.091 1.00 79.50 105 ILE A C 1
ATOM 842 O O . ILE A 1 105 ? 0.819 2.600 -14.829 1.00 79.50 105 ILE A O 1
ATOM 846 N N . ASP A 1 106 ? 2.709 3.810 -14.523 1.00 73.31 106 ASP A N 1
ATOM 847 C CA . ASP A 1 106 ? 3.228 3.741 -15.894 1.00 73.31 106 ASP A CA 1
ATOM 848 C C . ASP A 1 106 ? 4.412 2.770 -16.002 1.00 73.31 106 ASP A C 1
ATOM 850 O O . ASP A 1 106 ? 4.642 2.173 -17.059 1.00 73.31 106 ASP A O 1
ATOM 854 N N . SER A 1 107 ? 5.115 2.544 -14.897 1.00 65.31 107 SER A N 1
ATOM 855 C CA . SER A 1 107 ? 6.056 1.444 -14.739 1.00 65.31 107 SER A CA 1
ATOM 856 C C . SER A 1 107 ? 5.349 0.178 -14.229 1.00 65.31 107 SER A C 1
ATOM 858 O O . SER A 1 107 ? 4.385 0.247 -13.466 1.00 65.31 107 SER A O 1
ATOM 860 N N . SER A 1 108 ? 5.825 -1.002 -14.641 1.00 61.31 108 SER A N 1
ATOM 861 C CA . SER A 1 108 ? 5.255 -2.274 -14.176 1.00 61.31 108 SER A CA 1
ATOM 862 C C . SER A 1 108 ? 6.267 -3.364 -13.838 1.00 61.31 108 SER A C 1
ATOM 864 O O . SER A 1 108 ? 5.859 -4.417 -13.335 1.00 61.31 108 SER A O 1
ATOM 866 N N . GLU A 1 109 ? 7.562 -3.141 -14.086 1.00 58.53 109 GLU A N 1
ATOM 867 C CA . GLU A 1 109 ? 8.585 -4.161 -13.875 1.00 58.53 109 GLU A CA 1
ATOM 868 C C . GLU A 1 109 ? 9.421 -3.915 -12.607 1.00 58.53 109 GLU A C 1
ATOM 870 O O . GLU A 1 109 ? 9.722 -2.774 -12.248 1.00 58.53 109 GLU A O 1
ATOM 875 N N . PRO A 1 110 ? 9.812 -4.982 -11.883 1.00 51.56 110 PRO A N 1
ATOM 876 C CA . PRO A 1 110 ? 10.746 -4.866 -10.768 1.00 51.56 110 PRO A CA 1
ATOM 877 C C . PRO A 1 110 ? 12.092 -4.292 -11.243 1.00 51.56 110 PRO A C 1
ATOM 879 O O . PRO A 1 110 ? 12.814 -4.955 -11.980 1.00 51.56 110 PRO A O 1
ATOM 882 N N . GLY A 1 111 ? 12.443 -3.088 -10.786 1.00 60.00 111 GLY A N 1
ATOM 883 C CA . GLY A 1 111 ? 13.691 -2.397 -11.146 1.00 60.00 111 GLY A CA 1
ATOM 884 C C . GLY A 1 111 ? 13.486 -1.080 -11.895 1.00 60.00 111 GLY A C 1
ATOM 885 O O . GLY A 1 111 ? 14.428 -0.299 -12.012 1.00 60.00 111 GLY A O 1
ATOM 886 N N . ASP A 1 112 ? 12.265 -0.810 -12.344 1.00 69.88 112 ASP A N 1
ATOM 887 C CA . ASP A 1 112 ? 11.889 0.493 -12.875 1.00 69.88 112 ASP A CA 1
ATOM 888 C C . ASP A 1 112 ? 11.867 1.577 -11.781 1.00 69.88 112 ASP A C 1
ATOM 890 O O . ASP A 1 112 ? 11.700 1.303 -10.588 1.00 69.88 112 ASP A O 1
ATOM 894 N N . ILE A 1 113 ? 11.997 2.836 -12.206 1.00 75.00 113 ILE A N 1
ATOM 895 C CA . ILE A 1 113 ? 11.862 4.004 -11.330 1.00 75.00 113 ILE A CA 1
ATOM 896 C C . ILE A 1 113 ? 10.375 4.163 -10.960 1.00 75.00 113 ILE A C 1
ATOM 898 O O . ILE A 1 113 ? 9.542 4.183 -11.869 1.00 75.00 113 ILE A O 1
ATOM 902 N N . PRO A 1 114 ? 10.020 4.293 -9.666 1.00 81.50 114 PRO A N 1
ATOM 903 C CA . PRO A 1 114 ? 8.635 4.513 -9.259 1.00 81.50 114 PRO A CA 1
ATOM 904 C C . PRO A 1 114 ? 8.098 5.837 -9.811 1.00 81.50 114 PRO A C 1
ATOM 906 O O . PRO A 1 114 ? 8.788 6.858 -9.794 1.00 81.50 114 PRO A O 1
ATOM 909 N N . ASP A 1 115 ? 6.835 5.833 -10.234 1.00 80.75 115 ASP A N 1
ATOM 910 C CA . ASP A 1 115 ? 6.155 7.018 -10.772 1.00 80.75 115 ASP A CA 1
ATOM 911 C C . ASP A 1 115 ? 5.895 8.078 -9.696 1.00 80.75 115 ASP A C 1
ATOM 913 O O . ASP A 1 115 ? 5.787 9.273 -9.977 1.00 80.75 115 ASP A O 1
ATOM 917 N N . GLY A 1 116 ? 5.836 7.648 -8.438 1.00 80.81 116 GLY A N 1
ATOM 918 C CA . GLY A 1 116 ? 5.935 8.550 -7.311 1.00 80.81 116 GLY A CA 1
ATOM 919 C C . GLY A 1 116 ? 6.354 7.850 -6.031 1.00 80.81 116 GLY A C 1
ATOM 920 O O . GLY A 1 116 ? 6.113 6.661 -5.808 1.00 80.81 116 GLY A O 1
ATOM 921 N N . VAL A 1 117 ? 7.013 8.639 -5.188 1.00 80.19 117 VAL A N 1
ATOM 922 C CA . VAL A 1 117 ? 7.567 8.208 -3.910 1.00 80.19 117 VAL A CA 1
ATOM 923 C C . VAL A 1 117 ? 7.027 9.127 -2.834 1.00 80.19 117 VAL A C 1
ATOM 925 O O . VAL A 1 117 ? 7.258 10.337 -2.851 1.00 80.19 117 VAL A O 1
ATOM 928 N N . ILE A 1 118 ? 6.325 8.546 -1.871 1.00 75.56 118 ILE A N 1
ATOM 929 C CA . ILE A 1 118 ? 5.963 9.229 -0.639 1.00 75.56 118 ILE A CA 1
ATOM 930 C C . ILE A 1 118 ? 7.011 8.838 0.395 1.00 75.56 118 ILE A C 1
ATOM 932 O O . ILE A 1 118 ? 6.977 7.757 0.993 1.00 75.56 118 ILE A O 1
ATOM 936 N N . GLY A 1 119 ? 7.979 9.741 0.547 1.00 65.12 119 GLY A N 1
ATOM 937 C CA . GLY A 1 119 ? 9.052 9.616 1.515 1.00 65.12 119 GLY A CA 1
ATOM 938 C C . GLY A 1 119 ? 8.504 9.628 2.936 1.00 65.12 119 GLY A C 1
ATOM 939 O O . GLY A 1 119 ? 7.761 10.520 3.345 1.00 65.12 119 GLY A O 1
ATOM 940 N N . ILE A 1 120 ? 8.912 8.632 3.700 1.00 62.25 120 ILE A N 1
ATOM 941 C CA . ILE A 1 120 ? 8.670 8.516 5.133 1.00 62.25 120 ILE A CA 1
ATOM 942 C C . ILE A 1 120 ? 9.931 9.080 5.817 1.00 62.25 120 ILE A C 1
ATOM 944 O O . ILE A 1 120 ? 11.025 8.579 5.549 1.00 62.25 120 ILE A O 1
ATOM 948 N N . PRO A 1 121 ? 9.844 10.153 6.634 1.00 53.97 121 PRO A N 1
ATOM 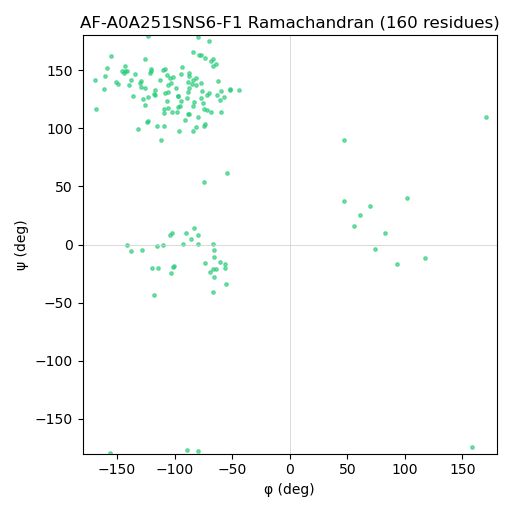949 C CA . PRO A 1 121 ? 11.014 10.822 7.208 1.00 53.97 121 PRO A CA 1
ATOM 950 C C . PRO A 1 121 ? 12.114 9.900 7.768 1.00 53.97 121 PRO A C 1
ATOM 952 O O . PRO A 1 121 ? 11.857 8.980 8.547 1.00 53.97 121 PRO A O 1
ATOM 955 N N . GLN A 1 122 ? 13.368 10.213 7.397 1.00 48.38 122 GLN A N 1
ATOM 956 C CA . GLN A 1 122 ? 14.584 9.421 7.660 1.00 48.38 122 GLN A CA 1
ATOM 957 C C . GLN A 1 122 ? 14.864 9.103 9.135 1.00 48.38 122 GLN A C 1
ATOM 959 O O . GLN A 1 122 ? 15.621 8.174 9.414 1.00 48.38 122 GLN A O 1
ATOM 964 N N . SER A 1 123 ? 14.244 9.799 10.091 1.00 49.22 123 SER A N 1
ATOM 965 C CA . SER A 1 123 ? 14.402 9.498 11.519 1.00 49.22 123 SER A CA 1
ATOM 966 C C . SER A 1 123 ? 13.836 8.124 11.930 1.00 49.22 123 SER A C 1
ATOM 968 O O . SER A 1 123 ? 13.995 7.739 13.089 1.00 49.22 123 SER A O 1
ATOM 970 N N . ILE A 1 124 ? 13.175 7.387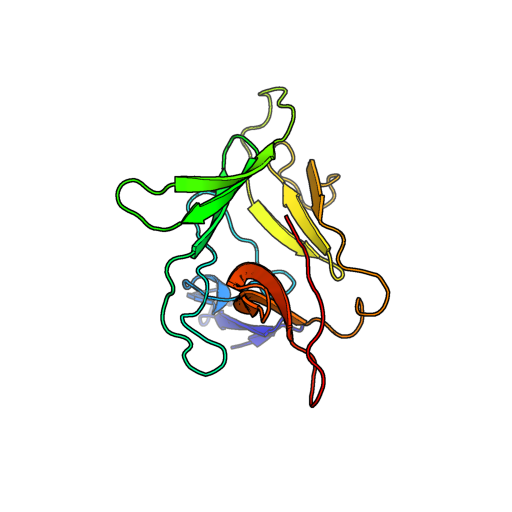 11.015 1.00 49.44 124 ILE A N 1
ATOM 971 C CA . ILE A 1 124 ? 12.337 6.211 11.335 1.00 49.44 124 ILE A CA 1
ATOM 972 C C . ILE A 1 124 ? 12.461 5.049 10.311 1.00 49.44 124 ILE A C 1
ATOM 974 O O . ILE A 1 124 ? 11.869 3.989 10.515 1.00 49.44 124 ILE A O 1
ATOM 978 N N . ILE A 1 125 ? 13.276 5.180 9.251 1.00 46.44 125 ILE A N 1
ATOM 979 C CA . ILE A 1 125 ? 13.373 4.205 8.130 1.00 46.44 125 ILE A CA 1
ATOM 980 C C . ILE A 1 125 ? 13.699 2.769 8.581 1.00 46.44 125 ILE A C 1
ATOM 982 O O . ILE A 1 125 ? 13.168 1.812 8.027 1.00 46.44 125 ILE A O 1
ATOM 986 N N . ASN A 1 126 ? 14.491 2.599 9.644 1.00 43.09 126 ASN A N 1
ATOM 987 C CA . ASN A 1 126 ? 14.913 1.275 10.129 1.00 43.09 126 ASN A CA 1
ATOM 988 C C . ASN A 1 126 ? 13.960 0.657 11.175 1.00 43.09 126 ASN A C 1
ATOM 990 O O . ASN A 1 126 ? 14.324 -0.304 11.850 1.00 43.09 126 ASN A O 1
ATOM 994 N N . SER A 1 127 ? 12.777 1.238 11.401 1.00 44.06 127 SER A N 1
ATOM 995 C CA . SER A 1 127 ? 11.851 0.834 12.475 1.00 44.06 127 SER A CA 1
ATOM 996 C C . SER A 1 127 ? 10.414 0.569 12.021 1.00 44.06 127 SER A C 1
ATOM 998 O O . SER A 1 127 ? 9.620 0.142 12.856 1.00 44.06 127 SER A O 1
ATOM 1000 N N . ILE A 1 128 ? 10.081 0.802 10.747 1.00 47.69 128 ILE A N 1
ATOM 1001 C CA . ILE A 1 128 ? 8.720 0.666 10.212 1.00 47.69 128 ILE A CA 1
ATOM 1002 C C . ILE A 1 128 ? 8.604 -0.651 9.444 1.00 47.69 128 ILE A C 1
ATOM 1004 O O . ILE A 1 128 ? 9.231 -0.820 8.402 1.00 47.69 128 ILE A O 1
ATOM 1008 N N . TYR A 1 129 ? 7.794 -1.577 9.957 1.00 53.72 129 TYR A N 1
ATOM 1009 C CA . TYR A 1 129 ? 7.518 -2.874 9.318 1.00 53.72 129 TYR A CA 1
ATOM 1010 C C . TYR A 1 129 ? 6.094 -2.988 8.767 1.00 53.72 129 TYR A C 1
ATOM 1012 O O . TYR A 1 129 ? 5.726 -4.027 8.230 1.00 53.72 129 TYR A O 1
ATOM 1020 N N . GLU A 1 130 ? 5.280 -1.950 8.927 1.00 58.91 130 GLU A N 1
ATOM 1021 C CA . GLU A 1 130 ? 3.864 -1.972 8.585 1.00 58.91 130 GLU A CA 1
ATOM 1022 C C . GLU A 1 130 ? 3.356 -0.543 8.457 1.00 58.91 130 GLU A C 1
ATOM 1024 O O . GLU A 1 130 ? 3.652 0.278 9.326 1.00 58.91 130 GLU A O 1
ATOM 1029 N N . ILE A 1 131 ? 2.597 -0.259 7.399 1.00 62.16 131 ILE A N 1
ATOM 1030 C CA . ILE A 1 131 ? 1.861 0.992 7.234 1.00 62.16 131 ILE A CA 1
ATOM 1031 C C . ILE A 1 131 ? 0.375 0.730 7.449 1.00 62.16 131 ILE A C 1
ATOM 1033 O O . ILE A 1 131 ? -0.240 -0.059 6.730 1.00 62.16 131 ILE A O 1
ATOM 1037 N N . GLU A 1 132 ? -0.202 1.465 8.392 1.00 62.31 132 GLU A N 1
ATOM 1038 C CA . GLU A 1 132 ? -1.637 1.494 8.661 1.00 62.31 132 GLU A CA 1
ATOM 1039 C C . GLU A 1 132 ? -2.178 2.902 8.408 1.00 62.31 132 GLU A C 1
ATOM 1041 O O . GLU A 1 132 ? -1.623 3.890 8.897 1.00 62.31 132 GLU A O 1
ATOM 1046 N N . ALA A 1 133 ? -3.289 3.009 7.682 1.00 58.62 133 ALA A N 1
ATOM 1047 C CA . ALA A 1 133 ? -4.030 4.262 7.602 1.00 58.62 133 ALA A CA 1
ATOM 1048 C C . ALA A 1 133 ? -4.789 4.466 8.920 1.00 58.62 133 ALA A C 1
ATOM 1050 O O . ALA A 1 133 ? -5.663 3.669 9.263 1.00 58.62 133 ALA A O 1
ATOM 1051 N N . LYS A 1 134 ? -4.457 5.520 9.674 1.00 58.44 134 LYS A N 1
ATOM 1052 C CA . LYS A 1 134 ? -5.121 5.823 10.949 1.00 58.44 134 LYS A CA 1
ATOM 1053 C C . LYS A 1 134 ? -5.667 7.232 11.000 1.00 58.44 134 LYS A C 1
ATOM 1055 O O . LYS A 1 134 ? -5.225 8.132 10.284 1.00 58.44 134 LYS A O 1
ATOM 1060 N N . TRP A 1 135 ? -6.617 7.396 11.913 1.00 53.84 135 TRP A N 1
ATOM 1061 C CA . TRP A 1 135 ? -7.332 8.633 12.126 1.00 53.84 135 TRP A CA 1
ATOM 1062 C C . TRP A 1 135 ? -7.247 9.066 13.600 1.00 53.84 135 TRP A C 1
ATOM 1064 O O . TRP A 1 135 ? -7.391 8.239 14.503 1.00 53.84 135 TRP A O 1
ATOM 1074 N N . SER A 1 136 ? -6.973 10.350 13.857 1.00 47.97 136 SER A N 1
ATOM 1075 C CA . SER A 1 136 ? -6.918 10.914 15.214 1.00 47.97 136 SER A CA 1
ATOM 1076 C C . SER A 1 136 ? -7.636 12.256 15.286 1.00 47.97 136 SER A C 1
ATOM 1078 O O . SER A 1 136 ? -7.314 13.171 14.529 1.00 47.97 136 SER A O 1
ATOM 1080 N N . PHE A 1 137 ? -8.564 12.405 16.235 1.00 44.34 137 PHE A N 1
ATOM 1081 C CA . PHE A 1 137 ? -9.186 13.696 16.527 1.00 44.34 137 PHE A CA 1
ATOM 1082 C C . PHE A 1 137 ? -8.189 14.575 17.277 1.00 44.34 137 PHE A C 1
ATOM 1084 O O . PHE A 1 137 ? -7.931 14.375 18.464 1.00 44.34 137 PHE A O 1
ATOM 1091 N N . GLY A 1 138 ? -7.582 15.516 16.552 1.00 48.25 138 GLY A N 1
ATOM 1092 C CA . GLY A 1 138 ? -6.652 16.474 17.134 1.00 48.25 138 GLY A CA 1
ATOM 1093 C C . GLY A 1 138 ? -7.359 17.427 18.099 1.00 48.25 138 GLY A C 1
ATOM 1094 O O . GLY A 1 138 ? -8.542 17.735 17.942 1.00 48.25 138 GLY A O 1
ATOM 1095 N N . SER A 1 139 ? -6.618 17.958 19.072 1.00 45.19 139 SER A N 1
ATOM 1096 C CA . SER A 1 139 ? -7.092 19.005 19.996 1.00 45.19 139 SER A CA 1
ATOM 1097 C C . SER A 1 139 ? -7.595 20.269 19.281 1.00 45.19 139 SER A C 1
ATOM 1099 O O . SER A 1 139 ? -8.388 21.021 19.840 1.00 45.19 139 SER A O 1
ATOM 1101 N N . ASP A 1 140 ? -7.190 20.459 18.025 1.00 49.31 140 ASP A N 1
ATOM 1102 C CA . ASP A 1 140 ? -7.621 21.529 17.124 1.00 49.31 140 ASP A CA 1
ATOM 1103 C C . ASP A 1 140 ? -8.954 21.236 16.394 1.00 49.31 140 ASP A C 1
ATOM 1105 O O . ASP A 1 140 ? -9.295 21.872 15.400 1.00 49.31 140 ASP A O 1
ATOM 1109 N N . ARG A 1 141 ? -9.718 20.225 16.840 1.00 40.81 141 ARG A N 1
ATOM 1110 C CA . ARG A 1 141 ? -11.016 19.803 16.262 1.00 40.81 141 ARG A CA 1
ATOM 1111 C C . ARG A 1 141 ? -10.985 19.463 14.767 1.00 40.81 141 ARG A C 1
ATOM 1113 O O . ARG A 1 141 ? -12.035 19.384 14.127 1.00 40.81 141 ARG A O 1
ATOM 1120 N N . ARG A 1 142 ? -9.797 19.252 14.203 1.00 37.09 142 ARG A N 1
ATOM 1121 C CA . ARG A 1 142 ? -9.598 18.893 12.801 1.00 37.09 142 ARG A CA 1
ATOM 1122 C C . ARG A 1 142 ? -9.336 17.414 12.651 1.00 37.09 142 ARG A C 1
ATOM 1124 O O . ARG A 1 142 ? -8.683 16.793 13.495 1.00 37.09 142 ARG A O 1
ATOM 1131 N N . TYR A 1 143 ? -9.861 16.876 11.551 1.00 40.59 143 TYR A N 1
ATOM 1132 C CA . TYR A 1 143 ? -9.742 15.466 11.285 1.00 40.59 143 TYR A CA 1
ATOM 1133 C C . TYR A 1 143 ? -8.380 15.167 10.616 1.00 40.59 143 TYR A C 1
ATOM 1135 O O . TYR A 1 143 ? -8.266 15.371 9.414 1.00 40.59 143 TYR A O 1
ATOM 1143 N N . THR A 1 144 ? -7.335 14.727 11.336 1.00 34.81 144 THR A N 1
ATOM 1144 C CA . THR A 1 144 ? -6.010 14.451 10.732 1.00 34.81 144 THR A CA 1
ATOM 1145 C C . THR A 1 144 ? -5.829 12.972 10.407 1.00 34.81 144 THR A C 1
ATOM 1147 O O . THR A 1 144 ? -6.008 12.118 11.280 1.00 34.81 144 THR A O 1
ATOM 1150 N N . TRP A 1 145 ? -5.457 12.672 9.164 1.00 45.28 145 TRP A N 1
ATOM 1151 C CA . TRP A 1 145 ? -5.062 11.330 8.743 1.00 45.28 145 TRP A CA 1
ATOM 1152 C C . TRP A 1 145 ? -3.537 11.184 8.829 1.00 45.28 145 TRP A C 1
ATOM 1154 O O . TRP A 1 145 ? -2.799 12.150 8.631 1.00 45.28 145 TRP A O 1
ATOM 1164 N N . SER A 1 146 ? -3.061 9.982 9.147 1.00 48.16 146 SER A N 1
ATOM 1165 C CA . SER A 1 146 ? -1.637 9.660 9.091 1.00 48.16 146 SER A CA 1
ATOM 1166 C C . SER A 1 146 ? -1.397 8.196 8.764 1.00 48.16 146 SER A C 1
ATOM 1168 O O . SER A 1 146 ? -2.055 7.295 9.290 1.00 48.16 146 SER A O 1
ATOM 1170 N N . LEU A 1 147 ? -0.418 7.962 7.892 1.00 52.31 147 LEU A N 1
ATOM 1171 C CA . LEU A 1 147 ? 0.167 6.642 7.683 1.00 52.31 147 LEU A CA 1
ATOM 1172 C C . LEU A 1 147 ? 1.044 6.327 8.896 1.00 52.31 147 LEU A C 1
ATOM 1174 O O . LEU A 1 147 ? 2.134 6.879 9.044 1.00 52.31 147 LEU A O 1
ATOM 1178 N N . HIS A 1 148 ? 0.549 5.473 9.785 1.00 51.16 148 HIS A N 1
ATOM 1179 C CA . HIS A 1 148 ? 1.301 5.031 10.948 1.00 51.16 148 HIS A CA 1
ATOM 1180 C C . HIS A 1 148 ? 2.229 3.886 10.571 1.00 51.16 148 HIS A C 1
ATOM 1182 O O . HIS A 1 148 ? 1.773 2.834 10.133 1.00 51.16 148 HIS A O 1
ATOM 1188 N N . GLY A 1 149 ? 3.520 4.084 10.828 1.00 45.69 149 GLY A N 1
ATOM 1189 C CA . GLY A 1 149 ? 4.492 3.004 10.883 1.00 45.69 149 GLY A CA 1
ATOM 1190 C C . GLY A 1 149 ? 4.492 2.338 12.262 1.00 45.69 149 GLY A C 1
ATOM 1191 O O . GLY A 1 149 ? 4.768 3.026 13.249 1.00 45.69 149 GLY A O 1
ATOM 1192 N N . ARG A 1 150 ? 4.198 1.034 12.381 1.00 45.59 150 ARG A N 1
ATOM 1193 C CA . ARG A 1 150 ? 4.374 0.327 13.671 1.00 45.59 150 ARG A CA 1
ATOM 1194 C C . ARG A 1 150 ? 5.857 0.002 13.921 1.00 45.59 150 ARG A C 1
ATOM 1196 O O . ARG A 1 150 ? 6.567 -0.401 13.003 1.00 45.59 150 ARG A O 1
ATOM 1203 N N . ARG A 1 151 ? 6.305 0.175 15.180 1.00 43.06 151 ARG A N 1
ATOM 1204 C CA . ARG A 1 151 ? 7.658 -0.131 15.706 1.00 43.06 151 ARG A CA 1
ATOM 1205 C C . ARG A 1 151 ? 7.630 -1.353 16.622 1.00 43.06 151 ARG A C 1
ATOM 1207 O O . ARG A 1 151 ? 6.625 -1.622 17.277 1.00 43.06 151 ARG A O 1
ATOM 1214 N N . ASN A 1 152 ? 8.731 -2.103 16.702 1.00 34.22 152 ASN A N 1
ATOM 1215 C CA . ASN A 1 152 ? 8.863 -3.174 17.688 1.00 34.22 152 ASN A CA 1
ATOM 1216 C C . ASN A 1 152 ? 9.048 -2.552 19.085 1.00 34.22 152 ASN A C 1
ATOM 1218 O O . ASN A 1 152 ? 10.029 -1.858 19.329 1.00 34.22 152 ASN A O 1
ATOM 1222 N N . ARG A 1 153 ? 8.061 -2.795 19.962 1.00 36.09 153 ARG A N 1
ATOM 1223 C CA . ARG A 1 153 ? 7.955 -2.434 21.394 1.00 36.09 153 ARG A CA 1
ATOM 1224 C C . ARG A 1 153 ? 8.312 -0.984 21.781 1.00 36.09 153 ARG A C 1
ATOM 1226 O O . ARG A 1 153 ? 9.410 -0.733 22.251 1.00 36.09 153 ARG A O 1
ATOM 1233 N N . CYS A 1 154 ? 7.315 -0.090 21.763 1.00 32.38 154 CYS A N 1
ATOM 1234 C CA . CYS A 1 154 ? 7.268 1.185 22.524 1.00 32.38 154 CYS A CA 1
ATOM 1235 C C . CYS A 1 154 ? 7.566 2.506 21.782 1.00 32.38 154 CYS A C 1
ATOM 1237 O O . CYS A 1 154 ? 8.149 3.413 22.369 1.00 32.38 154 CYS A O 1
ATOM 1239 N N . GLY A 1 155 ? 7.109 2.708 20.543 1.00 34.81 155 GLY A N 1
ATOM 1240 C CA . GLY A 1 155 ? 7.091 4.078 20.010 1.00 34.81 155 GLY A CA 1
ATOM 1241 C C . GLY A 1 155 ? 6.300 4.242 18.725 1.00 34.81 155 GLY A C 1
ATOM 1242 O O . GLY A 1 155 ? 6.680 3.676 17.706 1.00 34.81 155 GLY A O 1
ATOM 1243 N N . ASN A 1 156 ? 5.230 5.036 18.787 1.00 37.19 156 ASN A N 1
ATOM 1244 C CA . ASN A 1 156 ? 4.474 5.482 17.622 1.00 37.19 156 ASN A CA 1
ATOM 1245 C C . ASN A 1 156 ? 5.148 6.722 17.035 1.00 37.19 156 ASN A C 1
ATOM 1247 O O . ASN A 1 156 ? 5.509 7.634 17.778 1.00 37.19 156 ASN A O 1
ATOM 1251 N N . GLY A 1 157 ? 5.245 6.796 15.715 1.00 44.44 157 GLY A N 1
ATOM 1252 C CA . GLY A 1 157 ? 5.543 8.060 15.063 1.00 44.44 157 GLY A CA 1
ATOM 1253 C C . GLY A 1 157 ? 5.825 7.881 13.591 1.00 44.44 157 GLY A C 1
ATOM 1254 O O . GLY A 1 157 ? 6.868 7.351 13.245 1.00 44.44 157 GLY A O 1
ATOM 1255 N N . LEU A 1 158 ? 4.897 8.347 12.760 1.00 38.44 158 LEU A N 1
ATOM 1256 C CA . LEU A 1 158 ? 5.172 9.145 11.573 1.00 38.44 158 LEU A CA 1
ATOM 1257 C C . LEU A 1 158 ? 3.856 9.718 11.044 1.00 38.44 158 LEU A C 1
ATOM 1259 O O . LEU A 1 158 ? 2.828 9.049 11.086 1.00 38.44 158 LEU A O 1
ATOM 1263 N N . TRP A 1 159 ? 3.894 10.958 10.565 1.00 44.16 159 TRP A N 1
ATOM 1264 C CA . TRP A 1 159 ? 2.734 11.676 10.050 1.00 44.16 159 TRP A CA 1
ATOM 1265 C C . TRP A 1 159 ? 3.045 12.088 8.617 1.00 44.16 159 TRP A C 1
ATOM 1267 O O . TRP A 1 159 ? 3.857 12.982 8.396 1.00 44.16 159 TRP A O 1
ATOM 1277 N N . ILE A 1 160 ? 2.441 11.416 7.642 1.00 40.78 160 ILE A N 1
ATOM 1278 C CA . ILE A 1 160 ? 2.355 11.953 6.284 1.00 40.78 160 ILE A CA 1
ATOM 1279 C C . ILE A 1 160 ? 1.039 12.721 6.252 1.00 40.78 160 ILE A C 1
ATOM 1281 O O . ILE A 1 160 ? -0.023 12.111 6.327 1.00 40.78 160 ILE A O 1
ATOM 1285 N N . LEU A 1 161 ? 1.137 14.049 6.248 1.00 41.59 161 LEU A N 1
ATOM 1286 C CA . LEU A 1 161 ? 0.009 14.963 6.101 1.00 41.59 161 LEU A CA 1
ATOM 1287 C C . LEU A 1 161 ? -0.130 15.344 4.619 1.00 41.59 161 LEU A C 1
ATOM 1289 O O . LEU A 1 161 ? 0.817 15.855 4.024 1.00 41.59 161 LEU A O 1
ATOM 1293 N N . CYS A 1 162 ? -1.313 15.099 4.056 1.00 43.03 162 CYS A N 1
ATOM 1294 C CA . CYS A 1 162 ? -2.038 16.128 3.308 1.00 43.03 162 CYS A CA 1
ATOM 1295 C C . CYS A 1 162 ? -2.787 16.912 4.403 1.00 43.03 162 CYS A C 1
ATOM 1297 O O . CYS A 1 162 ? -2.618 18.139 4.478 1.00 43.03 162 CYS A O 1
#

InterPro domains:
  IPR001480 Bulb-type lectin domain [PF01453] (2-48)
  IPR036426 Bulb-type lectin domain superfamily [SSF51110] (2-80)
  IPR051343 G-type lectin S-receptor-like kinases and EP1-like glycoproteins [PTHR47976] (1-119)

Sequence (162 aa):
MNLTNTGNLVLFDDQNWVVWQSFDHPTTSLLPGKKMFIGEKLKSSISLTNDQEGMYSLQVTDKGLFAYVESNPPQAYCSWLVNRNDTNKGRRYMSLLNGSLEFFIDSSEPGDIPDGVIGIPQSIINSIYEIEAKWSFGSDRRYTWSLHGRRNRCGNGLWILC

pLDDT: mean 70.17, std 16.89, range [32.38, 95.25]

Nearest PDB structures (foldseek):
  7zns-assembly2_B  TM=3.715E-01  e=5.843E+00  Bacteroides thetaiotaomicron VPI-5482
  4ffi-assembly4_D  TM=2.967E-01  e=8.901E+00  Paenarthrobacter ureafaciens
  6r3r-assembly1_A  TM=3.767E-01  e=9.889E+00  Bacteroides thetaiotaomicron
  4qa8-assembly1_A  TM=1.981E-01  e=7.601E+00  Mycobacterium tuberculosis variant bovis AF2122/97

Foldseek 3Di:
DDQDPQRKDFDADPVRDTPDIPLVDQDLKAFAPRKAFAPHWNFAAPAPVGRPGDQKTWGADLFFIFIWGVDVVIDTDDTDGFDDPPDDPAIWTWHQYQQWIFTANRHHDPPDDGSDIHHWDPVCSVFFGIWGWHWDCDPVNDIFIAGWGDGDPDDTDDGDGD

Radius of gyration: 16.62 Å; Cα contacts (8 Å, |Δi|>4): 353; chains: 1; boun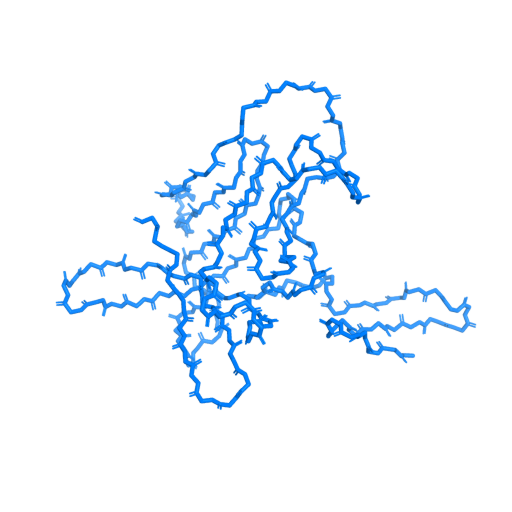ding box: 37×53×46 Å

Solvent-accessible surface area (backbone atoms only — not comparable to full-atom values): 9546 Å² total; per-residue (Å²): 111,48,72,46,99,60,70,44,42,35,36,50,50,101,84,72,45,80,76,46,49,60,76,83,48,96,48,58,54,52,32,45,82,44,74,44,37,60,88,45,62,42,29,14,35,66,40,100,89,37,82,52,83,33,61,35,33,41,32,40,48,98,57,28,43,38,31,31,37,70,50,94,73,66,42,74,80,49,72,51,75,52,92,80,78,96,77,59,88,58,67,32,29,34,32,37,51,95,44,26,48,33,32,24,62,71,39,57,58,97,86,58,74,60,69,40,73,49,80,49,68,80,96,43,42,95,45,46,64,34,40,30,48,41,70,49,84,42,98,82,80,42,87,46,60,25,48,35,32,51,42,89,85,88,59,85,72,50,75,58,71,134

Mean predicted aligned error: 10.99 Å

Organism: Helianthus annuus (NC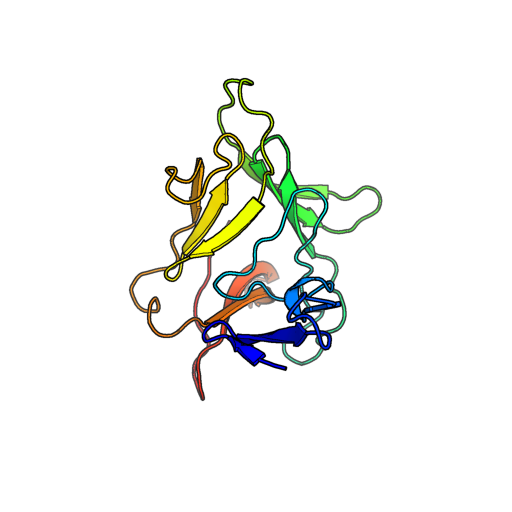BI:txid4232)